Protein AF-A0A559GG55-F1 (afdb_monomer_lite)

Structure (mmCIF, N/CA/C/O backbone):
data_AF-A0A559GG55-F1
#
_entry.id   AF-A0A559GG55-F1
#
loop_
_atom_site.group_PDB
_atom_site.id
_atom_site.type_symbol
_atom_site.label_atom_id
_atom_site.label_alt_id
_atom_site.label_comp_id
_atom_site.label_asym_id
_atom_site.label_entity_id
_atom_site.label_seq_id
_atom_site.pdbx_PDB_ins_code
_atom_site.Cartn_x
_atom_site.Cartn_y
_atom_site.Cartn_z
_atom_site.occupancy
_atom_site.B_iso_or_equiv
_atom_site.auth_seq_id
_atom_site.auth_comp_id
_atom_site.auth_asym_id
_atom_site.auth_atom_id
_atom_site.pdbx_PDB_model_num
ATOM 1 N N . MET A 1 1 ? 59.311 3.227 -51.376 1.00 39.69 1 MET A N 1
ATOM 2 C CA . MET A 1 1 ? 59.000 3.006 -49.948 1.00 39.69 1 MET A CA 1
ATOM 3 C C . MET A 1 1 ? 57.514 3.228 -49.728 1.00 39.69 1 MET A C 1
ATOM 5 O O . MET A 1 1 ? 56.959 4.144 -50.320 1.00 39.69 1 MET A O 1
ATOM 9 N N . TRP A 1 2 ? 56.884 2.337 -48.964 1.00 43.50 2 TRP A N 1
ATOM 10 C CA . TRP A 1 2 ? 55.446 2.257 -48.708 1.00 43.50 2 TRP A CA 1
ATOM 11 C C . TRP A 1 2 ? 54.773 3.584 -48.331 1.00 43.50 2 TRP A C 1
ATOM 13 O O . TRP A 1 2 ? 55.236 4.320 -47.462 1.00 43.50 2 TRP A O 1
ATOM 23 N N . GLY A 1 3 ? 53.617 3.829 -48.951 1.00 50.84 3 GLY A N 1
ATOM 24 C CA . GLY A 1 3 ? 52.707 4.914 -48.612 1.00 50.84 3 GLY A CA 1
ATOM 25 C C . GLY A 1 3 ? 51.982 4.653 -47.293 1.00 50.84 3 GLY A C 1
ATOM 26 O O . GLY A 1 3 ? 50.936 4.015 -47.264 1.00 50.84 3 GLY A O 1
ATOM 27 N N . PHE A 1 4 ? 52.493 5.229 -46.208 1.00 56.53 4 PHE A N 1
ATOM 28 C CA . PHE A 1 4 ? 51.804 5.350 -44.917 1.00 56.53 4 PHE A CA 1
ATOM 29 C C . PHE A 1 4 ? 50.785 6.497 -44.915 1.00 56.53 4 PHE A C 1
ATOM 31 O O . PHE A 1 4 ? 50.774 7.358 -44.038 1.00 56.53 4 PHE A O 1
ATOM 38 N N . ARG A 1 5 ? 49.898 6.543 -45.910 1.00 58.97 5 ARG A N 1
ATOM 39 C CA . ARG A 1 5 ? 48.718 7.407 -45.839 1.00 58.97 5 ARG A CA 1
ATOM 40 C C . ARG A 1 5 ? 47.507 6.627 -46.319 1.00 58.97 5 ARG A C 1
ATOM 42 O O . ARG A 1 5 ? 47.373 6.363 -47.506 1.00 58.97 5 ARG A O 1
ATOM 49 N N . LYS A 1 6 ? 46.608 6.381 -45.359 1.00 55.78 6 LYS A N 1
ATOM 50 C CA . LYS A 1 6 ? 45.205 5.944 -45.483 1.00 55.78 6 LYS A CA 1
ATOM 51 C C . LYS A 1 6 ? 44.897 4.453 -45.242 1.00 55.78 6 LYS A C 1
ATOM 53 O O . LYS A 1 6 ? 44.365 3.797 -46.129 1.00 55.78 6 LYS A O 1
ATOM 58 N N . PRO A 1 7 ? 44.984 3.977 -43.986 1.00 47.41 7 PRO A N 1
ATOM 59 C CA . PRO A 1 7 ? 44.033 2.987 -43.480 1.00 47.41 7 PRO A CA 1
ATOM 60 C C . PRO A 1 7 ? 42.864 3.625 -42.694 1.00 47.41 7 PRO A C 1
ATOM 62 O O . PRO A 1 7 ? 41.964 2.913 -42.254 1.00 47.41 7 PRO A O 1
ATOM 65 N N . LEU A 1 8 ? 42.839 4.960 -42.531 1.00 53.81 8 LEU A N 1
ATOM 66 C CA . LEU A 1 8 ? 41.896 5.656 -41.634 1.00 53.81 8 LEU A CA 1
ATOM 67 C C . LEU A 1 8 ? 40.926 6.646 -42.309 1.00 53.81 8 LEU A C 1
ATOM 69 O O . LEU A 1 8 ? 40.008 7.126 -41.657 1.00 53.81 8 LEU A O 1
ATOM 73 N N . SER A 1 9 ? 41.041 6.921 -43.613 1.00 50.72 9 SER A N 1
ATOM 74 C CA . SER A 1 9 ? 40.171 7.906 -44.294 1.00 50.72 9 SER A CA 1
ATOM 75 C C . SER A 1 9 ? 38.787 7.382 -44.715 1.00 50.72 9 SER A C 1
ATOM 77 O O . SER A 1 9 ? 38.058 8.100 -45.386 1.00 50.72 9 SER A O 1
ATOM 79 N N . LYS A 1 10 ? 38.419 6.143 -44.358 1.00 49.22 10 LYS A N 1
ATOM 80 C CA . LYS A 1 10 ? 37.122 5.520 -44.706 1.00 49.22 10 LYS A CA 1
ATOM 81 C C . LYS A 1 10 ? 36.250 5.149 -43.494 1.00 49.22 10 LYS A C 1
ATOM 83 O O . LYS A 1 10 ? 35.305 4.388 -43.652 1.00 49.22 10 LYS A O 1
ATOM 88 N N . ARG A 1 11 ? 36.560 5.633 -42.284 1.00 53.56 11 ARG A N 1
ATOM 89 C CA . ARG A 1 11 ? 35.853 5.212 -41.051 1.00 53.56 11 ARG A CA 1
ATOM 90 C C . ARG A 1 11 ? 34.910 6.253 -40.441 1.00 53.56 11 ARG A C 1
ATOM 92 O O . ARG A 1 11 ? 34.236 5.939 -39.471 1.00 53.56 11 ARG A O 1
ATOM 99 N N . PHE A 1 12 ? 34.817 7.451 -41.011 1.00 60.53 12 PHE A N 1
ATOM 100 C CA . PHE A 1 12 ? 33.937 8.506 -40.502 1.00 60.53 12 PHE A CA 1
ATOM 101 C C . PHE A 1 12 ? 32.872 8.844 -41.534 1.00 60.53 12 PHE A C 1
ATOM 103 O O . PHE A 1 12 ? 33.071 9.675 -42.411 1.00 60.53 12 PHE A O 1
ATOM 110 N N . GLY A 1 13 ? 31.752 8.139 -41.442 1.00 59.44 13 GLY A N 1
ATOM 111 C CA . GLY A 1 13 ? 30.587 8.390 -42.278 1.00 59.44 13 GLY A CA 1
ATOM 112 C C . GLY A 1 13 ? 29.443 7.450 -41.945 1.00 59.44 13 GLY A C 1
ATOM 113 O O . GLY A 1 13 ? 28.769 6.976 -42.852 1.00 59.44 13 GLY A O 1
ATOM 114 N N . LEU A 1 14 ? 29.252 7.119 -40.663 1.00 59.94 14 LEU A N 1
ATOM 115 C CA . LEU A 1 14 ? 27.982 6.532 -40.253 1.00 59.94 14 LEU A CA 1
ATOM 116 C C . LEU A 1 14 ? 26.911 7.584 -40.554 1.00 59.94 14 LEU A C 1
ATOM 118 O O . LEU A 1 14 ? 27.001 8.715 -40.075 1.00 59.94 14 LEU A O 1
ATOM 122 N N . ASN A 1 15 ? 25.948 7.220 -41.404 1.00 73.81 15 ASN A N 1
ATOM 123 C CA . ASN A 1 15 ? 24.794 8.054 -41.723 1.00 73.81 15 ASN A CA 1
ATOM 124 C C . ASN A 1 15 ? 24.157 8.523 -40.403 1.00 73.81 15 ASN A C 1
ATOM 126 O O . ASN A 1 15 ? 24.091 7.745 -39.453 1.00 73.81 15 ASN A O 1
ATOM 130 N N . TRP A 1 16 ? 23.699 9.769 -40.311 1.00 74.19 16 TRP A N 1
ATOM 131 C CA . TRP A 1 16 ? 23.144 10.323 -39.070 1.00 74.19 16 TRP A CA 1
ATOM 132 C C . TRP A 1 16 ? 22.002 9.459 -38.492 1.00 74.19 16 TRP A C 1
ATOM 134 O O . TRP A 1 16 ? 21.927 9.269 -37.281 1.00 74.19 16 TRP A O 1
ATOM 144 N N . PHE A 1 17 ? 21.208 8.807 -39.350 1.00 79.31 17 PHE A N 1
ATOM 145 C CA . PHE A 1 17 ? 20.225 7.793 -38.939 1.00 79.31 17 PHE A CA 1
ATOM 146 C C . PHE A 1 17 ? 20.849 6.525 -38.352 1.00 79.31 17 PHE A C 1
ATOM 148 O O . PHE A 1 17 ? 20.328 5.956 -37.396 1.00 79.31 17 PHE A O 1
ATOM 155 N N . GLN A 1 18 ? 21.971 6.077 -38.912 1.00 79.50 18 GLN A N 1
ATOM 156 C CA . GLN A 1 18 ? 22.706 4.938 -38.385 1.00 79.50 18 GLN A CA 1
ATOM 157 C C . GLN A 1 18 ? 23.294 5.283 -37.020 1.00 79.50 18 GLN A C 1
ATOM 159 O O . GLN A 1 18 ? 23.146 4.474 -36.114 1.00 79.50 18 GLN A O 1
ATOM 164 N N . LEU A 1 19 ? 23.870 6.480 -36.845 1.00 82.25 19 LEU A N 1
ATOM 165 C CA . LEU A 1 19 ? 24.346 6.980 -35.549 1.00 82.25 19 LEU A CA 1
ATOM 166 C C . LEU A 1 19 ? 23.218 7.057 -34.522 1.00 82.25 19 LEU A C 1
ATOM 168 O O . LEU A 1 19 ? 23.400 6.581 -33.408 1.00 82.25 19 LEU A O 1
ATOM 172 N N . LEU A 1 20 ? 22.048 7.581 -34.894 1.00 83.38 20 LEU A N 1
ATOM 173 C CA . LEU A 1 20 ? 20.876 7.610 -34.021 1.00 83.38 20 LEU A CA 1
ATOM 174 C C . LEU A 1 20 ? 20.462 6.194 -33.595 1.00 83.38 20 LEU A C 1
ATOM 176 O O . LEU A 1 20 ? 20.348 5.918 -32.403 1.00 83.38 20 LEU A O 1
ATOM 180 N N . PHE A 1 21 ? 20.308 5.278 -34.555 1.00 88.56 21 PHE A N 1
ATOM 181 C CA . PHE A 1 21 ? 19.914 3.899 -34.274 1.00 88.56 21 PHE A CA 1
ATOM 182 C C . PHE A 1 21 ? 20.956 3.160 -33.428 1.00 88.56 21 PHE A C 1
ATOM 184 O O . PHE A 1 21 ? 20.596 2.536 -32.435 1.00 88.56 21 PHE A O 1
ATOM 191 N N . THR A 1 22 ? 22.248 3.258 -33.768 1.00 86.50 22 THR A N 1
ATOM 192 C CA . THR A 1 22 ? 23.310 2.622 -32.965 1.00 86.50 22 THR A CA 1
ATOM 193 C C . THR A 1 22 ? 23.407 3.231 -31.578 1.00 86.50 22 THR A C 1
ATOM 195 O O . THR A 1 22 ? 23.653 2.495 -30.633 1.00 86.50 22 THR A O 1
ATOM 198 N N . SER A 1 23 ? 23.175 4.534 -31.425 1.00 86.19 23 SER A N 1
ATOM 199 C CA . SER A 1 23 ? 23.200 5.176 -30.108 1.00 86.19 23 SER A CA 1
ATOM 200 C C . SER A 1 23 ? 22.052 4.674 -29.239 1.00 86.19 23 SER A C 1
ATOM 202 O O . SER A 1 23 ? 22.299 4.202 -28.136 1.00 86.19 23 SER A O 1
ATOM 204 N N . ILE A 1 24 ? 20.816 4.678 -29.754 1.00 86.56 24 ILE A N 1
ATOM 205 C CA . ILE A 1 24 ? 19.648 4.140 -29.034 1.00 86.56 24 ILE A CA 1
ATOM 206 C C . ILE A 1 24 ? 19.855 2.657 -28.713 1.00 86.56 24 ILE A C 1
ATOM 208 O O . ILE A 1 24 ? 19.578 2.222 -27.598 1.00 86.56 24 ILE A O 1
ATOM 212 N N . PHE A 1 25 ? 20.384 1.883 -29.659 1.00 87.81 25 PHE A N 1
ATOM 213 C CA . PHE A 1 25 ? 20.664 0.464 -29.474 1.00 87.81 25 PHE A CA 1
ATOM 214 C C . PHE A 1 25 ? 21.718 0.207 -28.389 1.00 87.81 25 PHE A C 1
ATOM 216 O O . PHE A 1 25 ? 21.508 -0.640 -27.528 1.00 87.81 25 PHE A O 1
ATOM 223 N N . LEU A 1 26 ? 22.829 0.949 -28.386 1.00 88.38 26 LEU A N 1
ATOM 224 C CA . LEU A 1 26 ? 23.890 0.800 -27.385 1.00 88.38 26 LEU A CA 1
ATOM 225 C C . LEU A 1 26 ? 23.441 1.270 -25.998 1.00 88.38 26 LEU A C 1
ATOM 227 O O . LEU A 1 26 ? 23.739 0.599 -25.012 1.00 88.38 26 LEU A O 1
ATOM 231 N N . ILE A 1 27 ? 22.673 2.362 -25.923 1.00 85.62 27 ILE A N 1
ATOM 232 C CA . ILE A 1 27 ? 22.030 2.808 -24.680 1.00 85.62 27 ILE A CA 1
ATOM 233 C C . ILE A 1 27 ? 21.091 1.706 -24.168 1.00 85.62 27 ILE A C 1
ATOM 235 O O . ILE A 1 27 ? 21.185 1.310 -23.008 1.00 85.62 27 ILE A O 1
ATOM 239 N N . SER A 1 28 ? 20.272 1.121 -25.046 1.00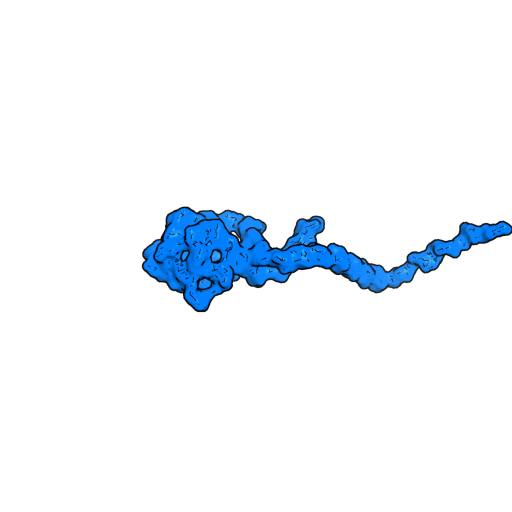 83.75 28 SER A N 1
ATOM 240 C CA . SER A 1 28 ? 19.384 0.006 -24.688 1.00 83.75 28 SER A CA 1
ATOM 241 C C . SER A 1 28 ? 20.166 -1.216 -24.188 1.00 83.75 28 SER A C 1
ATOM 243 O O . SER A 1 28 ? 19.786 -1.814 -23.185 1.00 83.75 28 SER A O 1
ATOM 245 N N . LEU A 1 29 ? 21.288 -1.566 -24.834 1.00 85.62 29 LEU A N 1
ATOM 246 C CA . LEU A 1 29 ? 22.136 -2.693 -24.429 1.00 85.62 29 LEU A CA 1
ATOM 247 C C . LEU A 1 29 ? 22.782 -2.460 -23.052 1.00 85.62 29 LEU A C 1
ATOM 249 O O . LEU A 1 29 ? 22.900 -3.395 -22.264 1.00 85.62 29 LEU A O 1
ATOM 253 N N . SER A 1 30 ? 23.163 -1.215 -22.745 1.00 82.31 30 SER A N 1
ATOM 254 C CA . SER A 1 30 ? 23.744 -0.851 -21.446 1.00 82.31 30 SER A CA 1
ATOM 255 C C . SER A 1 30 ? 22.757 -0.965 -20.281 1.00 82.31 30 SER A C 1
ATOM 257 O O . SER A 1 30 ? 23.175 -1.231 -19.157 1.00 82.31 30 SER A O 1
ATOM 259 N N . MET A 1 31 ? 21.450 -0.852 -20.544 1.00 77.88 31 MET A N 1
ATOM 260 C CA . MET A 1 31 ? 20.407 -1.035 -19.528 1.00 77.88 31 MET A CA 1
ATOM 261 C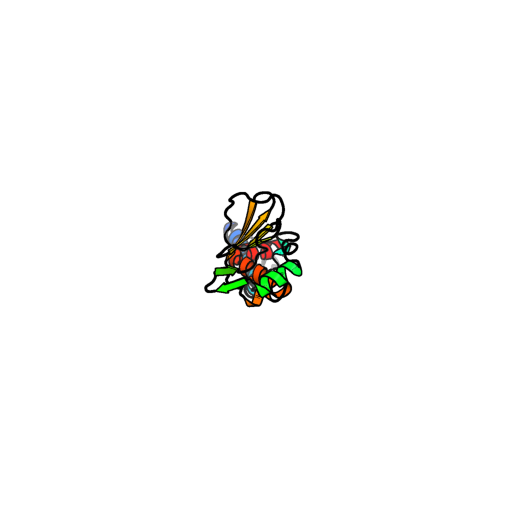 C . MET A 1 31 ? 20.073 -2.505 -19.246 1.00 77.88 31 MET A C 1
ATOM 263 O O . MET A 1 31 ? 19.424 -2.782 -18.240 1.00 77.88 31 MET A O 1
ATOM 267 N N . VAL A 1 32 ? 20.515 -3.461 -20.075 1.00 77.56 32 VAL A N 1
ATOM 268 C CA . VAL A 1 32 ? 20.161 -4.887 -19.922 1.00 77.56 32 VAL A CA 1
ATOM 269 C C . VAL A 1 32 ? 20.531 -5.452 -18.541 1.00 77.56 32 VAL A C 1
ATOM 271 O O . VAL A 1 32 ? 19.660 -6.061 -17.921 1.00 77.56 32 VAL A O 1
ATOM 274 N N . PRO A 1 33 ? 21.746 -5.245 -17.991 1.00 71.50 33 PRO A N 1
ATOM 275 C CA . PRO A 1 33 ? 22.098 -5.774 -16.670 1.00 71.50 33 PRO A CA 1
ATOM 276 C C . PRO A 1 33 ? 21.243 -5.180 -15.545 1.00 71.50 33 PRO A C 1
ATOM 278 O O . PRO A 1 33 ? 20.812 -5.907 -14.654 1.00 71.50 33 PRO A O 1
ATOM 281 N N . ILE A 1 34 ? 20.949 -3.878 -15.624 1.00 68.62 34 ILE A N 1
ATOM 282 C CA . ILE A 1 34 ? 20.126 -3.156 -14.644 1.00 68.62 34 ILE A CA 1
ATOM 283 C C . ILE A 1 34 ? 18.682 -3.662 -14.709 1.00 68.62 34 ILE A C 1
ATOM 285 O O . ILE A 1 34 ? 18.071 -3.937 -13.681 1.00 68.62 34 ILE A O 1
ATOM 289 N N . ALA A 1 35 ? 18.151 -3.859 -15.918 1.00 66.19 35 ALA A N 1
ATOM 290 C CA . ALA A 1 35 ? 16.827 -4.426 -16.123 1.00 66.19 35 ALA A CA 1
ATOM 291 C C . ALA A 1 35 ? 16.733 -5.865 -15.593 1.00 66.19 35 ALA A C 1
ATOM 293 O O . ALA A 1 35 ? 15.743 -6.202 -14.952 1.00 66.19 35 ALA A O 1
ATOM 294 N N . ILE A 1 36 ? 17.760 -6.700 -15.796 1.00 67.38 36 ILE A N 1
ATOM 295 C CA . ILE A 1 36 ? 17.806 -8.068 -15.254 1.00 67.38 36 ILE A CA 1
ATOM 296 C C . ILE A 1 36 ? 17.854 -8.038 -13.722 1.00 67.38 36 ILE A C 1
ATOM 298 O O . ILE A 1 36 ? 17.055 -8.720 -13.080 1.00 67.38 36 ILE A O 1
ATOM 302 N N . GLN A 1 37 ? 18.725 -7.221 -13.126 1.00 64.69 37 GLN A N 1
ATOM 303 C CA . GLN A 1 37 ? 18.835 -7.093 -11.672 1.00 64.69 37 GLN A CA 1
ATOM 304 C C . GLN A 1 37 ? 17.522 -6.592 -11.050 1.00 64.69 37 GLN A C 1
ATOM 306 O O . GLN A 1 37 ? 17.005 -7.221 -10.126 1.00 64.69 37 GLN A O 1
ATOM 311 N N . ASN A 1 38 ? 16.922 -5.539 -11.610 1.00 61.75 38 ASN A N 1
ATOM 312 C CA . ASN A 1 38 ? 15.634 -5.010 -11.155 1.00 61.75 38 ASN A CA 1
ATOM 313 C C . ASN A 1 38 ? 14.474 -5.977 -11.423 1.00 61.75 38 ASN A C 1
ATOM 315 O O . ASN A 1 38 ? 13.525 -6.013 -10.649 1.00 61.75 38 ASN A O 1
ATOM 319 N N . SER A 1 39 ? 14.536 -6.810 -12.469 1.00 61.50 39 SER A N 1
ATOM 320 C CA . SER A 1 39 ? 13.470 -7.781 -12.750 1.00 61.50 39 SER A CA 1
ATOM 321 C C . SER A 1 39 ? 13.297 -8.818 -11.637 1.00 61.50 39 SER A C 1
ATOM 323 O O . SER A 1 39 ? 12.179 -9.290 -11.443 1.00 61.50 39 SER A O 1
ATOM 325 N N . SER A 1 40 ? 14.367 -9.135 -10.899 1.00 64.69 40 SER A N 1
ATOM 326 C CA . SER A 1 40 ? 14.333 -10.057 -9.756 1.00 64.69 40 SER A CA 1
ATOM 327 C C . SER A 1 40 ? 13.850 -9.424 -8.450 1.00 64.69 40 SER A C 1
ATOM 329 O O . SER A 1 40 ? 13.584 -10.146 -7.492 1.00 64.69 40 SER A O 1
ATOM 331 N N . GLN A 1 41 ? 13.729 -8.094 -8.388 1.00 74.62 41 GLN A N 1
ATOM 332 C CA . GLN A 1 41 ? 13.194 -7.432 -7.205 1.00 74.62 41 GLN A CA 1
ATOM 333 C C . GLN A 1 41 ? 11.690 -7.674 -7.126 1.00 74.62 41 GLN A C 1
ATOM 335 O O . GLN A 1 41 ? 10.951 -7.427 -8.078 1.00 74.62 41 GLN A O 1
ATOM 340 N N . GLU A 1 42 ? 11.233 -8.160 -5.976 1.00 79.12 42 GLU A N 1
ATOM 341 C CA . GLU A 1 42 ? 9.808 -8.378 -5.727 1.00 79.12 42 GLU A CA 1
ATOM 342 C C . GLU A 1 42 ? 9.159 -7.253 -4.919 1.00 79.12 42 GLU A C 1
ATOM 344 O O . GLU A 1 42 ? 7.935 -7.189 -4.843 1.00 79.12 42 GLU A O 1
ATOM 349 N N . THR A 1 43 ? 9.958 -6.376 -4.316 1.00 85.94 43 THR A N 1
ATOM 350 C CA . THR A 1 43 ? 9.498 -5.290 -3.451 1.00 85.94 43 THR A CA 1
ATOM 351 C C . THR A 1 43 ? 10.429 -4.092 -3.573 1.00 85.94 43 THR A C 1
ATOM 353 O O . THR A 1 43 ? 11.622 -4.247 -3.845 1.00 85.94 43 THR A O 1
ATOM 356 N N . TYR A 1 44 ? 9.884 -2.899 -3.353 1.00 86.69 44 TYR A N 1
ATOM 357 C CA . TYR A 1 44 ? 10.653 -1.670 -3.247 1.00 86.69 44 TYR A CA 1
ATOM 358 C C . TYR A 1 44 ? 10.038 -0.778 -2.159 1.00 86.69 44 TYR A C 1
ATOM 360 O O . TYR A 1 44 ? 8.814 -0.634 -2.128 1.00 86.69 44 TYR A O 1
ATOM 368 N N . PRO A 1 45 ? 10.847 -0.190 -1.261 1.00 88.50 45 PRO A N 1
ATOM 369 C CA . PRO A 1 45 ? 10.354 0.544 -0.097 1.00 88.50 45 PRO A CA 1
ATOM 370 C C . PRO A 1 45 ? 9.479 1.745 -0.490 1.00 88.50 45 PRO A C 1
ATOM 372 O O . PRO A 1 45 ? 9.983 2.750 -0.991 1.00 88.50 45 PRO A O 1
ATOM 375 N N . LEU A 1 46 ? 8.168 1.676 -0.220 1.00 93.06 46 LEU A N 1
ATOM 376 C CA . LEU A 1 46 ? 7.209 2.747 -0.550 1.00 93.06 46 LEU A CA 1
ATOM 377 C C . LEU A 1 46 ? 7.538 4.082 0.144 1.00 93.06 46 LEU A C 1
ATOM 379 O O . LEU A 1 46 ? 7.248 5.151 -0.391 1.00 93.06 46 LEU A O 1
ATOM 383 N N . ASN A 1 47 ? 8.206 4.047 1.298 1.00 92.19 47 ASN A N 1
ATOM 384 C CA . ASN A 1 47 ? 8.639 5.248 2.016 1.00 92.19 47 ASN A CA 1
ATOM 385 C C . ASN A 1 47 ? 9.693 6.081 1.265 1.00 92.19 47 ASN A C 1
ATOM 387 O O . ASN A 1 47 ? 10.013 7.176 1.707 1.00 92.19 47 ASN A O 1
ATOM 391 N N . THR A 1 48 ? 10.233 5.586 0.148 1.00 89.69 48 THR A N 1
ATOM 392 C CA . THR A 1 48 ? 11.065 6.387 -0.769 1.00 89.69 48 THR A CA 1
ATOM 393 C C . THR A 1 48 ? 10.245 7.318 -1.669 1.00 89.69 48 THR A C 1
ATOM 395 O O . THR A 1 48 ? 10.801 8.256 -2.234 1.00 89.69 48 THR A O 1
ATOM 398 N N . PHE A 1 49 ? 8.937 7.069 -1.801 1.00 91.06 49 PHE A N 1
ATOM 399 C CA . PHE A 1 49 ? 8.006 7.859 -2.613 1.00 91.06 49 PHE A CA 1
ATOM 400 C C . PHE A 1 49 ? 7.014 8.652 -1.762 1.00 91.06 49 PHE A C 1
ATOM 402 O O . PHE A 1 49 ? 6.596 9.737 -2.160 1.00 91.06 49 PHE A O 1
ATOM 409 N N . ILE A 1 50 ? 6.618 8.110 -0.608 1.00 92.94 50 ILE A N 1
ATOM 410 C CA . ILE A 1 50 ? 5.697 8.760 0.326 1.00 92.94 50 ILE A CA 1
ATOM 411 C C . ILE A 1 50 ? 6.375 8.854 1.693 1.00 92.94 50 ILE A C 1
ATOM 413 O O . ILE A 1 50 ? 6.479 7.867 2.426 1.00 92.94 50 ILE A O 1
ATOM 417 N N . ASP A 1 51 ? 6.820 10.056 2.052 1.00 92.12 51 ASP A N 1
ATOM 418 C CA . ASP A 1 51 ? 7.476 10.300 3.336 1.00 92.12 51 ASP A CA 1
ATOM 419 C C . ASP A 1 51 ? 6.569 9.933 4.512 1.00 92.12 51 ASP A C 1
ATOM 421 O O . ASP A 1 51 ? 5.395 10.315 4.558 1.00 92.12 51 ASP A O 1
ATOM 425 N N . ASN A 1 52 ? 7.145 9.245 5.503 1.00 92.69 52 ASN A N 1
ATOM 426 C CA . ASN A 1 52 ? 6.473 8.873 6.753 1.00 92.69 52 ASN A CA 1
ATOM 427 C C . ASN A 1 52 ? 5.196 8.029 6.557 1.00 92.69 52 ASN A C 1
ATOM 429 O O . ASN A 1 52 ? 4.343 7.985 7.441 1.00 92.69 52 ASN A O 1
ATOM 433 N N . VAL A 1 53 ? 5.071 7.327 5.421 1.00 96.00 53 VAL A N 1
ATOM 434 C CA . VAL A 1 53 ? 3.881 6.533 5.056 1.00 96.00 53 VAL A CA 1
ATOM 435 C C . VAL A 1 53 ? 3.465 5.507 6.118 1.00 96.00 53 VAL A C 1
ATOM 437 O O . VAL A 1 53 ? 2.281 5.232 6.275 1.00 96.00 53 VAL A O 1
ATOM 440 N N . TYR A 1 54 ? 4.417 4.984 6.893 1.00 96.31 54 TYR A N 1
ATOM 441 C CA . TYR A 1 54 ? 4.176 3.962 7.919 1.00 96.31 54 TYR A CA 1
ATOM 442 C C . TYR A 1 54 ? 3.992 4.511 9.336 1.00 96.31 54 TYR A C 1
ATOM 444 O O . TYR A 1 54 ? 3.811 3.735 10.272 1.00 96.31 54 TYR A O 1
ATOM 452 N N . THR A 1 55 ? 4.033 5.831 9.523 1.00 95.00 55 THR A N 1
ATOM 453 C CA . THR A 1 55 ? 3.816 6.460 10.834 1.00 95.00 55 THR A CA 1
ATOM 454 C C . THR A 1 55 ? 2.450 6.132 11.449 1.00 95.00 55 THR A C 1
ATOM 456 O O . THR A 1 55 ? 2.413 5.920 12.659 1.00 95.00 55 THR A O 1
ATOM 459 N N . PRO A 1 56 ? 1.346 6.012 10.679 1.00 95.19 56 PRO A N 1
ATOM 460 C CA . PRO A 1 56 ? 0.050 5.625 11.242 1.00 95.19 56 PRO A CA 1
ATOM 461 C C . PRO A 1 56 ? -0.015 4.191 11.791 1.00 95.19 56 PRO A C 1
ATOM 463 O O . PRO A 1 56 ? -0.939 3.871 12.531 1.00 95.19 56 PRO A O 1
ATOM 466 N N . LEU A 1 57 ? 0.949 3.330 11.448 1.00 95.69 57 LEU A N 1
ATOM 467 C CA . LEU A 1 57 ? 1.049 1.957 11.946 1.00 95.69 57 LEU A CA 1
ATOM 468 C C . LEU A 1 57 ? 1.796 1.947 13.292 1.00 95.69 57 LEU A C 1
ATOM 470 O O . LEU A 1 57 ? 2.977 1.588 13.360 1.00 95.69 57 LEU A O 1
ATOM 474 N N . THR A 1 58 ? 1.143 2.436 14.349 1.00 95.81 58 THR A N 1
ATOM 475 C CA . THR A 1 58 ? 1.666 2.380 15.728 1.00 95.81 58 THR A CA 1
ATOM 476 C C . THR A 1 58 ? 1.549 0.971 16.308 1.00 95.81 58 THR A C 1
ATOM 478 O O . THR A 1 58 ? 0.832 0.134 15.761 1.00 95.81 58 THR A O 1
ATOM 481 N N . ASP A 1 59 ? 2.216 0.703 17.429 1.00 95.25 59 ASP A N 1
ATOM 482 C CA . ASP A 1 59 ? 2.141 -0.606 18.088 1.00 95.25 59 ASP A CA 1
ATOM 483 C C . ASP A 1 59 ? 0.698 -0.949 18.492 1.00 95.25 59 ASP A C 1
ATOM 485 O O . ASP A 1 59 ? 0.260 -2.087 18.329 1.00 95.25 59 ASP A O 1
ATOM 489 N N . GLU A 1 60 ? -0.091 0.043 18.928 1.00 94.12 60 GLU A N 1
ATOM 490 C CA . GLU A 1 60 ? -1.508 -0.167 19.236 1.00 94.12 60 GLU A CA 1
ATOM 491 C C . GLU A 1 60 ? -2.340 -0.479 17.990 1.00 94.12 60 GLU A C 1
ATOM 493 O O . GLU A 1 60 ? -3.277 -1.272 18.074 1.00 94.12 60 GLU A O 1
ATOM 498 N N . ALA A 1 61 ? -2.019 0.140 16.850 1.00 95.38 61 ALA A N 1
ATOM 499 C CA . ALA A 1 61 ? -2.699 -0.121 15.586 1.00 95.38 61 ALA A CA 1
ATOM 500 C C . ALA A 1 61 ? -2.382 -1.524 15.055 1.00 95.38 61 ALA A C 1
ATOM 502 O O . ALA A 1 61 ? -3.284 -2.230 14.612 1.00 95.38 61 ALA A O 1
ATOM 503 N N . ILE A 1 62 ? -1.117 -1.948 15.132 1.00 96.31 62 ILE A N 1
ATOM 504 C CA . ILE A 1 62 ? -0.705 -3.302 14.743 1.00 96.31 62 ILE A CA 1
ATOM 505 C C . ILE A 1 62 ? -1.365 -4.344 15.642 1.00 96.31 62 ILE A C 1
ATOM 507 O O . ILE A 1 62 ? -1.895 -5.327 15.138 1.00 96.31 62 ILE A O 1
ATOM 511 N N . MET A 1 63 ? -1.397 -4.115 16.956 1.00 96.00 63 MET A N 1
ATOM 512 C CA . MET A 1 63 ? -2.073 -5.015 17.890 1.00 96.00 63 MET A CA 1
ATOM 513 C C . MET A 1 63 ? -3.575 -5.132 17.582 1.00 96.00 63 MET A C 1
ATOM 515 O O . MET A 1 63 ? -4.100 -6.239 17.520 1.00 96.00 63 MET A O 1
ATOM 519 N N . ASP A 1 64 ? -4.254 -4.011 17.319 1.00 95.94 64 ASP A N 1
ATOM 520 C CA . ASP A 1 64 ? -5.675 -4.008 16.952 1.00 95.94 64 ASP A CA 1
ATOM 521 C C . ASP A 1 64 ? -5.939 -4.759 15.635 1.00 95.94 64 ASP A C 1
ATOM 523 O O . ASP A 1 64 ? -6.863 -5.572 15.572 1.00 95.94 64 ASP A O 1
ATOM 527 N N . LEU A 1 65 ? -5.101 -4.548 14.614 1.00 96.62 65 LEU A N 1
ATOM 528 C CA . LEU A 1 65 ? -5.178 -5.265 13.339 1.00 96.62 65 LEU A CA 1
ATOM 529 C C . LEU A 1 65 ? -4.900 -6.765 13.507 1.00 96.62 65 LEU A C 1
ATOM 531 O O . LEU A 1 65 ? -5.631 -7.579 12.954 1.00 96.62 65 LEU A O 1
ATOM 535 N N . SER A 1 66 ? -3.890 -7.142 14.289 1.00 96.75 66 SER A N 1
ATOM 536 C CA . SER A 1 66 ? -3.535 -8.545 14.531 1.00 96.75 66 SER A CA 1
ATOM 537 C C . SER A 1 66 ? -4.675 -9.328 15.190 1.00 96.75 66 SER A C 1
ATOM 539 O O . SER A 1 66 ? -4.947 -10.471 14.824 1.00 96.75 66 SER A O 1
ATOM 541 N N . GLU A 1 67 ? -5.377 -8.703 16.139 1.00 96.69 67 GLU A N 1
ATOM 542 C CA . GLU A 1 67 ? -6.481 -9.338 16.864 1.00 96.69 67 GLU A CA 1
ATOM 543 C C . GLU A 1 67 ? -7.793 -9.359 16.069 1.00 96.69 67 GLU A C 1
ATOM 545 O O . GLU A 1 67 ? -8.607 -10.266 16.255 1.00 96.69 67 GLU A O 1
ATOM 550 N N . ASN A 1 68 ? -8.025 -8.361 15.206 1.00 97.25 68 ASN A N 1
ATOM 551 C CA . ASN A 1 68 ? -9.362 -8.091 14.672 1.00 97.25 68 ASN A CA 1
ATOM 552 C C . ASN A 1 68 ? -9.474 -8.061 13.145 1.00 97.25 68 ASN A C 1
ATOM 554 O O . ASN A 1 68 ? -10.600 -8.009 12.648 1.00 97.25 68 ASN A O 1
ATOM 558 N N . ALA A 1 69 ? -8.370 -8.051 12.395 1.00 97.00 69 ALA A N 1
ATOM 559 C CA . ALA A 1 69 ? -8.377 -7.989 10.935 1.00 97.00 69 ALA A CA 1
ATOM 560 C C . ALA A 1 69 ? -7.926 -9.309 10.300 1.00 97.00 69 ALA A C 1
ATOM 562 O O . ALA A 1 69 ? -6.956 -9.941 10.710 1.00 97.00 69 ALA A O 1
ATOM 563 N N . GLN A 1 70 ? -8.636 -9.710 9.249 1.00 97.38 70 GLN A N 1
ATOM 564 C CA . GLN A 1 70 ? -8.309 -10.869 8.426 1.00 97.38 70 GLN A CA 1
ATOM 565 C C . GLN A 1 70 ? -8.515 -10.526 6.957 1.00 97.38 70 GLN A C 1
ATOM 567 O O . GLN A 1 70 ? -9.480 -9.850 6.606 1.00 97.38 70 GLN A O 1
ATOM 572 N N . ILE A 1 71 ? -7.640 -11.032 6.092 1.00 96.69 71 ILE A N 1
ATOM 573 C CA . ILE A 1 71 ? -7.852 -11.024 4.645 1.00 96.69 71 ILE A CA 1
ATOM 574 C C . ILE A 1 71 ? -8.391 -12.396 4.235 1.00 96.69 71 ILE A C 1
ATOM 576 O O . ILE A 1 71 ? -7.709 -13.408 4.392 1.00 96.69 71 ILE A O 1
ATOM 580 N N . VAL A 1 72 ? -9.608 -12.428 3.694 1.00 96.25 72 VAL A N 1
ATOM 581 C CA . VAL A 1 72 ? -10.249 -13.632 3.145 1.00 96.25 72 VAL A CA 1
ATOM 582 C C . VAL A 1 72 ? -10.687 -13.323 1.720 1.00 96.25 72 VAL A C 1
ATOM 584 O O . VAL A 1 72 ? -11.381 -12.337 1.491 1.00 96.25 72 VAL A O 1
ATOM 587 N N . ASP A 1 73 ? -10.253 -14.133 0.754 1.00 94.56 73 ASP A N 1
ATOM 588 C CA . ASP A 1 73 ? -10.546 -13.945 -0.676 1.00 94.56 73 ASP A CA 1
ATOM 589 C C . ASP A 1 73 ? -10.191 -12.540 -1.208 1.00 94.56 73 ASP A C 1
ATOM 591 O O . ASP A 1 73 ? -10.921 -11.944 -2.001 1.00 94.56 73 ASP A O 1
ATOM 595 N N . GLY A 1 74 ? -9.063 -11.986 -0.744 1.00 93.75 74 GLY A N 1
ATOM 596 C CA . GLY A 1 74 ? -8.608 -10.639 -1.111 1.00 93.75 74 GLY A CA 1
ATOM 597 C C . GLY A 1 74 ? -9.432 -9.510 -0.486 1.00 93.75 74 GLY A C 1
ATOM 598 O O . GLY A 1 74 ? -9.301 -8.361 -0.905 1.00 93.75 74 GLY A O 1
ATOM 599 N N . LYS A 1 75 ? -10.281 -9.825 0.502 1.00 96.75 75 LYS A N 1
ATOM 600 C CA . LYS A 1 75 ? -11.135 -8.863 1.200 1.00 96.75 75 LYS A CA 1
ATOM 601 C C . LYS A 1 75 ? -10.801 -8.767 2.674 1.00 96.75 75 LYS A C 1
ATOM 603 O O . LYS A 1 75 ? -10.664 -9.783 3.351 1.00 96.75 75 LYS A O 1
ATOM 608 N N . LEU A 1 76 ? -10.731 -7.541 3.172 1.00 97.12 76 LEU A N 1
ATOM 609 C CA . LEU A 1 76 ? -10.590 -7.254 4.585 1.00 97.12 76 LEU A CA 1
ATOM 610 C C . LEU A 1 76 ? -11.906 -7.496 5.321 1.00 97.12 76 LEU A C 1
ATOM 612 O O . LEU A 1 76 ? -12.918 -6.845 5.065 1.00 97.12 76 LEU A O 1
ATOM 616 N N . ASN A 1 77 ? -11.842 -8.383 6.303 1.00 96.50 77 ASN A N 1
ATOM 617 C CA . ASN A 1 77 ? -12.841 -8.552 7.339 1.00 96.50 77 ASN A CA 1
ATOM 618 C C . ASN A 1 77 ? -12.265 -7.998 8.639 1.00 96.50 77 ASN A C 1
ATOM 620 O O . ASN A 1 77 ? -11.240 -8.483 9.114 1.00 96.50 77 ASN A O 1
ATOM 624 N N . TYR A 1 78 ? -12.920 -6.990 9.211 1.00 96.12 78 TYR A N 1
ATOM 625 C CA . TYR A 1 78 ? -12.501 -6.369 10.464 1.00 96.12 78 TYR A CA 1
ATOM 626 C C . TYR A 1 78 ? -13.632 -6.421 11.494 1.00 96.12 78 TYR A C 1
ATOM 628 O O . TYR A 1 78 ? -14.747 -5.981 11.213 1.00 96.12 78 TYR A O 1
ATOM 636 N N . SER A 1 79 ? -13.346 -6.956 12.683 1.00 95.00 79 SER A N 1
ATOM 637 C CA . SER A 1 79 ? -14.309 -7.104 13.788 1.00 95.00 79 SER A CA 1
ATOM 638 C C . SER A 1 79 ? -14.058 -6.167 14.972 1.00 95.00 79 SER A C 1
ATOM 640 O O . SER A 1 79 ? -14.764 -6.253 15.978 1.00 95.00 79 SER A O 1
ATOM 642 N N . GLY A 1 80 ? -13.050 -5.299 14.884 1.00 91.12 80 GLY A N 1
ATOM 643 C CA . GLY A 1 80 ? -12.662 -4.409 15.972 1.00 91.12 80 GLY A CA 1
ATOM 644 C C . GLY A 1 80 ? -13.544 -3.162 16.058 1.00 91.12 80 GLY A C 1
ATOM 645 O O . GLY A 1 80 ? -14.475 -2.954 15.279 1.00 91.12 80 GLY A O 1
ATOM 646 N N . THR A 1 81 ? -13.240 -2.301 17.028 1.00 88.44 81 THR A N 1
ATOM 647 C CA . THR A 1 81 ? -14.015 -1.070 17.291 1.00 88.44 81 THR A CA 1
ATOM 648 C C . THR A 1 81 ? -13.237 0.214 17.008 1.00 88.44 81 THR A C 1
ATOM 650 O O . THR A 1 81 ? -13.827 1.292 16.988 1.00 88.44 81 THR A O 1
ATOM 653 N N . LYS A 1 82 ? -11.924 0.128 16.757 1.00 87.38 82 LYS A N 1
ATOM 654 C CA . LYS A 1 82 ? -11.030 1.278 16.547 1.00 87.38 82 LYS A CA 1
ATOM 655 C C . LYS A 1 82 ? -10.826 1.578 15.060 1.00 87.38 82 LYS A C 1
ATOM 657 O O . LYS A 1 82 ? -9.713 1.784 14.595 1.00 87.38 82 LYS A O 1
ATOM 662 N N . ASN A 1 83 ? -11.917 1.645 14.308 1.00 85.88 83 ASN A N 1
ATOM 663 C CA . ASN A 1 83 ? -11.887 1.769 12.850 1.00 85.88 83 ASN A CA 1
ATOM 664 C C . ASN A 1 83 ? -11.854 3.208 12.300 1.00 85.88 83 ASN A C 1
ATOM 666 O O . ASN A 1 83 ? -11.812 3.388 11.083 1.00 85.88 83 ASN A O 1
ATOM 670 N N . GLN A 1 84 ? -11.925 4.229 13.160 1.00 87.69 84 GLN A N 1
ATOM 671 C CA . GLN A 1 84 ? -12.092 5.636 12.763 1.00 87.69 84 GLN A CA 1
ATOM 672 C C . GLN A 1 84 ? -11.037 6.550 13.4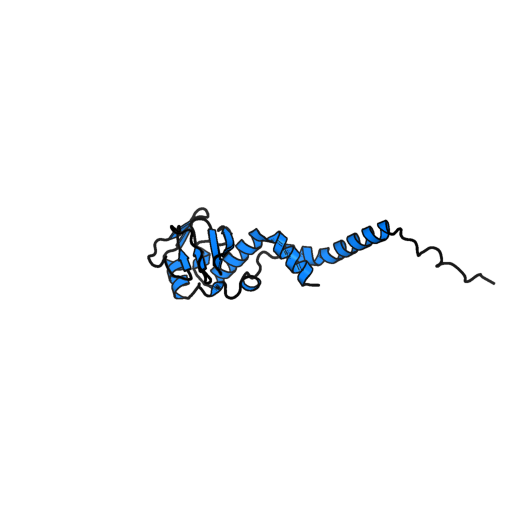06 1.00 87.69 84 GLN A C 1
ATOM 674 O O . GLN A 1 84 ? -11.369 7.486 14.136 1.00 87.69 84 GLN A O 1
ATOM 679 N N . GLN A 1 85 ? -9.751 6.279 13.171 1.00 90.19 85 GLN A N 1
ATOM 680 C CA . GLN A 1 85 ? -8.672 7.164 13.617 1.00 90.19 85 GLN A CA 1
ATOM 681 C C . GLN A 1 85 ? -8.285 8.148 12.495 1.00 90.19 85 GLN A C 1
ATOM 683 O O . GLN A 1 85 ? -8.300 7.777 11.323 1.00 90.19 85 GLN A O 1
ATOM 688 N N . PRO A 1 86 ? -7.887 9.400 12.805 1.00 90.25 86 PRO A N 1
ATOM 689 C CA . PRO A 1 86 ? -7.587 10.406 11.779 1.00 90.25 86 PRO A CA 1
ATOM 690 C C . PRO A 1 86 ? -6.555 9.961 10.733 1.00 90.25 86 PRO A C 1
ATOM 692 O O . PRO A 1 86 ? -6.722 10.242 9.550 1.00 90.25 86 PRO A O 1
ATOM 695 N N . SER A 1 87 ? -5.515 9.245 11.158 1.00 93.62 87 SER A N 1
ATOM 696 C CA . SER A 1 87 ? -4.437 8.751 10.295 1.00 93.62 87 SER A CA 1
ATOM 697 C C . SER A 1 87 ? -4.611 7.294 9.849 1.00 93.62 87 SER A C 1
ATOM 699 O O . SER A 1 87 ? -3.843 6.830 9.007 1.00 93.62 87 SER A O 1
ATOM 701 N N . LEU A 1 88 ? -5.587 6.569 10.409 1.00 95.00 88 LEU A N 1
ATOM 702 C CA . LEU A 1 88 ? -5.836 5.155 10.132 1.00 95.00 88 LEU A CA 1
ATOM 703 C C . LEU A 1 88 ? -7.343 4.862 10.136 1.00 95.00 88 LEU A C 1
ATOM 705 O O . LEU A 1 88 ? -7.993 4.873 11.181 1.00 95.00 88 LEU A O 1
ATOM 709 N N . LEU A 1 89 ? -7.891 4.576 8.961 1.00 95.00 89 LEU A N 1
ATOM 710 C CA . LEU A 1 89 ? -9.271 4.126 8.793 1.00 95.00 89 LEU A CA 1
ATOM 711 C C . LEU A 1 89 ? -9.293 2.647 8.426 1.00 95.00 89 LEU A C 1
ATOM 713 O O . LEU A 1 89 ? -8.439 2.184 7.670 1.00 95.00 89 LEU A O 1
ATOM 717 N N . ILE A 1 90 ? -10.277 1.912 8.940 1.00 95.31 90 ILE A N 1
ATOM 718 C CA . ILE A 1 90 ? -10.417 0.474 8.697 1.00 95.31 90 ILE A CA 1
ATOM 719 C C . ILE A 1 90 ? -11.865 0.153 8.313 1.00 95.31 90 ILE A C 1
ATOM 721 O O . ILE A 1 90 ? -12.814 0.621 8.942 1.00 95.31 90 ILE A O 1
ATOM 725 N N . GLY A 1 91 ? -12.043 -0.670 7.287 1.00 92.12 91 GLY A N 1
ATOM 726 C CA . GLY A 1 91 ? -13.343 -1.043 6.746 1.00 92.12 91 GLY A CA 1
ATOM 727 C C . GLY A 1 91 ? -13.903 -0.031 5.737 1.00 92.12 91 GLY A C 1
ATOM 728 O O . GLY A 1 91 ? -13.244 0.950 5.387 1.00 92.12 91 GLY A O 1
ATOM 729 N N . PRO A 1 92 ? -15.127 -0.265 5.238 1.00 88.19 92 PRO A N 1
ATOM 730 C CA . PRO A 1 92 ? -15.717 0.544 4.178 1.00 88.19 92 PRO A CA 1
ATOM 731 C C . PRO A 1 92 ? -15.956 1.984 4.639 1.00 88.19 92 PRO A C 1
ATOM 733 O O . PRO A 1 92 ? -16.673 2.228 5.614 1.00 88.19 92 PRO A O 1
ATOM 736 N N . SER A 1 93 ? -15.377 2.953 3.923 1.00 73.06 93 SER A N 1
ATOM 737 C CA . SER A 1 93 ? -15.610 4.369 4.223 1.00 73.06 93 SER A CA 1
ATOM 738 C C . SER A 1 93 ? -16.983 4.817 3.724 1.00 73.06 93 SER A C 1
ATOM 740 O O . SER A 1 93 ? -17.394 4.525 2.601 1.00 73.06 93 SER A O 1
ATOM 742 N N . GLN A 1 94 ? -17.686 5.586 4.556 1.00 65.75 94 GLN A N 1
ATOM 743 C CA . GLN A 1 94 ? -18.928 6.265 4.172 1.00 65.75 94 GLN A CA 1
ATOM 744 C C . GLN A 1 94 ? -18.679 7.677 3.616 1.00 65.75 94 GLN A C 1
ATOM 746 O O . GLN A 1 94 ? -19.561 8.246 2.972 1.00 65.75 94 GLN A O 1
ATOM 751 N N . SER A 1 95 ? -17.490 8.248 3.846 1.00 70.81 95 SER A N 1
ATOM 752 C CA . SER A 1 95 ? -17.137 9.601 3.411 1.00 70.81 95 SER A CA 1
ATOM 753 C C . SER A 1 95 ? -16.269 9.573 2.158 1.00 70.81 95 SER A C 1
ATOM 755 O O . SER A 1 95 ? -15.322 8.795 2.057 1.00 70.81 95 SER A O 1
ATOM 757 N N . LYS A 1 96 ? -16.575 10.468 1.213 1.00 75.12 96 LYS A N 1
ATOM 758 C CA . LYS A 1 96 ? -15.750 10.724 0.021 1.00 75.12 96 LYS A CA 1
ATOM 759 C C . LYS A 1 96 ? -14.716 11.832 0.239 1.00 75.12 96 LYS A C 1
ATOM 761 O O . LYS A 1 96 ? -13.966 12.143 -0.682 1.00 75.12 96 LYS A O 1
ATOM 766 N N . GLU A 1 97 ? -14.712 12.473 1.406 1.00 85.19 97 GLU A N 1
ATOM 767 C CA . GLU A 1 97 ? -13.771 13.552 1.693 1.00 85.19 97 GLU A CA 1
ATOM 768 C C . GLU A 1 97 ? -12.383 12.993 1.998 1.00 85.19 97 GLU A C 1
ATOM 770 O O . GLU A 1 97 ? -12.217 12.150 2.877 1.00 85.19 97 GLU A O 1
ATOM 775 N N . LEU A 1 98 ? -11.383 13.488 1.268 1.00 89.50 98 LEU A N 1
ATOM 776 C CA . LEU A 1 98 ? -9.994 13.087 1.446 1.00 89.50 98 LEU A CA 1
ATOM 777 C C . LEU A 1 98 ? -9.317 13.936 2.535 1.00 89.50 98 LEU A C 1
ATOM 779 O O . LEU A 1 98 ? -9.479 15.164 2.555 1.00 89.50 98 LEU A O 1
ATOM 783 N N . PRO A 1 99 ? -8.514 13.313 3.411 1.00 92.44 99 PRO A N 1
ATOM 784 C CA . PRO A 1 99 ? -7.886 13.986 4.539 1.00 92.44 99 PRO A CA 1
ATOM 785 C C . PRO A 1 99 ? -6.807 14.969 4.079 1.00 92.44 99 PRO A C 1
ATOM 787 O O . PRO A 1 99 ? -6.173 14.801 3.035 1.00 92.44 99 PRO A O 1
ATOM 790 N N . LYS A 1 100 ? -6.586 16.015 4.882 1.00 93.12 100 LYS A N 1
ATOM 791 C CA . LYS A 1 100 ? -5.470 16.951 4.674 1.00 93.12 100 LYS A CA 1
ATOM 792 C C . LYS A 1 100 ? -4.133 16.323 5.062 1.00 93.12 100 LYS A C 1
ATOM 794 O O . LYS A 1 100 ? -3.156 16.484 4.336 1.00 93.12 100 LYS A O 1
ATOM 799 N N . ASP A 1 101 ? -4.110 15.604 6.176 1.00 95.00 101 ASP A N 1
ATOM 800 C CA . ASP A 1 101 ? -2.933 14.887 6.658 1.00 95.00 101 ASP A CA 1
ATOM 801 C C . ASP A 1 101 ? -2.842 13.485 6.045 1.00 95.00 101 ASP A C 1
ATOM 803 O O . ASP A 1 101 ? -3.760 13.026 5.364 1.00 95.00 101 ASP A O 1
ATOM 807 N N . LEU A 1 102 ? -1.709 12.813 6.266 1.00 96.38 102 LEU A N 1
ATOM 808 C CA . LEU A 1 102 ? -1.505 11.441 5.810 1.00 96.38 102 LEU A CA 1
ATOM 809 C C . LEU A 1 102 ? -2.504 10.503 6.499 1.00 96.38 102 LEU A C 1
ATOM 811 O O . LEU A 1 102 ? -2.569 10.452 7.728 1.00 96.38 102 LEU A O 1
ATOM 815 N N . GLN A 1 103 ? -3.196 9.703 5.698 1.00 96.00 103 GLN A N 1
ATOM 816 C CA . GLN A 1 103 ? -4.087 8.658 6.169 1.00 96.00 103 GLN A CA 1
ATOM 817 C C . GLN A 1 103 ? -3.865 7.372 5.385 1.00 96.00 103 GLN A C 1
ATOM 819 O O . GLN A 1 103 ? -3.790 7.379 4.152 1.00 96.00 103 GLN A O 1
ATOM 824 N N . LEU A 1 104 ? -3.802 6.273 6.127 1.00 97.25 104 LEU A N 1
ATOM 825 C CA . LEU A 1 104 ? -3.939 4.926 5.600 1.00 97.25 104 LEU A CA 1
ATOM 826 C C . LEU A 1 104 ? -5.385 4.491 5.800 1.00 97.25 104 LEU A C 1
ATOM 828 O O . LEU A 1 104 ? -5.886 4.500 6.921 1.00 97.25 104 LEU A O 1
ATOM 832 N N . HIS A 1 105 ? -6.064 4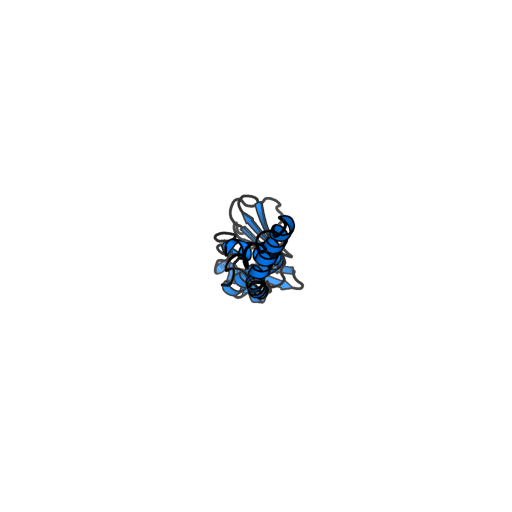.118 4.729 1.00 96.62 105 HIS A N 1
ATOM 833 C CA . HIS A 1 105 ? -7.419 3.596 4.794 1.00 96.62 105 HIS A CA 1
ATOM 834 C C . HIS A 1 105 ? -7.429 2.165 4.270 1.00 96.62 105 HIS A C 1
ATOM 836 O O . HIS A 1 105 ? -7.313 1.928 3.073 1.00 96.62 105 HIS A O 1
ATOM 842 N N . PHE A 1 106 ? -7.536 1.209 5.186 1.00 97.00 106 PHE A N 1
ATOM 843 C CA . PHE A 1 106 ? -7.744 -0.197 4.872 1.00 97.00 106 PHE A CA 1
ATOM 844 C C . PHE A 1 106 ? -9.219 -0.411 4.520 1.00 97.00 106 PHE A C 1
ATOM 846 O O . PHE A 1 106 ? -10.034 -0.668 5.405 1.00 97.00 106 PHE A O 1
ATOM 853 N N . ASP A 1 107 ? -9.575 -0.231 3.249 1.00 95.88 107 ASP A N 1
ATOM 854 C CA . ASP A 1 107 ? -10.921 -0.498 2.743 1.00 95.88 107 ASP A CA 1
ATOM 855 C C . ASP A 1 107 ? -11.125 -2.015 2.543 1.00 95.88 107 ASP A C 1
ATOM 857 O O . ASP A 1 107 ? -10.301 -2.851 2.903 1.00 95.88 107 ASP A O 1
ATOM 861 N N . THR A 1 108 ? -12.259 -2.398 1.976 1.00 95.56 108 THR A N 1
ATOM 862 C CA . THR A 1 108 ? -12.691 -3.784 1.833 1.00 95.56 108 THR A CA 1
ATOM 863 C C . THR A 1 108 ? -11.766 -4.580 0.919 1.00 95.56 108 THR A C 1
ATOM 865 O O . THR A 1 108 ? -11.515 -5.740 1.200 1.00 95.56 108 THR A O 1
ATOM 868 N N . GLU A 1 109 ? -11.263 -4.002 -0.172 1.00 96.50 109 GLU A N 1
ATOM 869 C CA . GLU A 1 109 ? -10.469 -4.723 -1.190 1.00 96.50 109 GLU A CA 1
ATOM 870 C C . GLU A 1 109 ? -9.060 -4.136 -1.383 1.00 96.50 109 GLU A C 1
ATOM 872 O O . GLU A 1 109 ? -8.227 -4.699 -2.101 1.00 96.50 109 GLU A O 1
ATOM 877 N N . GLU A 1 110 ? -8.788 -2.981 -0.776 1.00 97.06 110 GLU A N 1
ATOM 878 C CA . GLU A 1 110 ? -7.576 -2.217 -1.029 1.00 97.06 110 GLU A CA 1
ATOM 879 C C . GLU A 1 110 ? -7.198 -1.301 0.134 1.00 97.06 110 GLU A C 1
ATOM 881 O O . GLU A 1 110 ? -8.041 -0.784 0.863 1.00 97.06 110 GLU A O 1
ATOM 886 N N . LEU A 1 111 ? -5.898 -1.060 0.272 1.00 97.50 111 LEU A N 1
ATOM 887 C CA . LEU A 1 111 ? -5.351 0.023 1.071 1.00 97.50 111 LEU A CA 1
ATOM 888 C C . LEU A 1 111 ? -5.285 1.293 0.215 1.00 97.50 111 LEU A C 1
ATOM 890 O O . LEU A 1 111 ? -4.566 1.345 -0.785 1.00 97.50 111 LEU A O 1
ATOM 894 N N . VAL A 1 112 ? -6.000 2.330 0.635 1.00 96.94 112 VAL A N 1
ATOM 895 C CA . VAL A 1 112 ? -5.961 3.665 0.039 1.00 96.94 112 VAL A CA 1
ATOM 896 C C . VAL A 1 112 ? -5.049 4.554 0.877 1.00 96.94 112 VAL A C 1
ATOM 898 O O . VAL A 1 112 ? -5.220 4.677 2.088 1.00 96.94 112 VAL A O 1
ATOM 901 N N . ILE A 1 113 ? -4.073 5.194 0.236 1.00 97.12 113 ILE A N 1
ATOM 902 C CA . ILE A 1 113 ? -3.161 6.136 0.891 1.00 97.12 113 ILE A CA 1
ATOM 903 C C . ILE A 1 113 ? -3.474 7.531 0.377 1.00 97.12 113 ILE A C 1
ATOM 905 O O . ILE A 1 113 ? -3.364 7.795 -0.822 1.00 97.12 113 ILE A O 1
ATOM 909 N N . SER A 1 114 ? -3.843 8.425 1.290 1.00 96.06 114 SER A N 1
ATOM 910 C CA . SER A 1 114 ? -4.247 9.793 0.961 1.00 96.06 114 SER A CA 1
ATOM 911 C C . SER A 1 114 ? -3.498 10.814 1.804 1.00 96.06 114 SER A C 1
ATOM 913 O O . SER A 1 114 ? -3.151 10.551 2.954 1.00 96.06 114 SER A O 1
ATOM 915 N N . LYS A 1 115 ? -3.235 11.982 1.220 1.00 95.31 115 LYS A N 1
ATOM 916 C CA . LYS A 1 115 ? -2.597 13.132 1.871 1.00 95.31 115 LYS A CA 1
ATOM 917 C C . LYS A 1 115 ? -2.905 14.388 1.056 1.00 95.31 115 LYS A C 1
ATOM 919 O O . LYS A 1 115 ? -3.107 14.298 -0.152 1.00 95.31 115 LYS A O 1
ATOM 924 N N . GLU A 1 116 ? -2.923 15.561 1.684 1.00 94.44 116 GLU A N 1
ATOM 925 C CA . GLU A 1 116 ? -3.132 16.852 1.005 1.00 94.44 116 GLU A CA 1
ATOM 926 C C . GLU A 1 116 ? -4.436 16.901 0.186 1.00 94.44 116 GLU A C 1
ATOM 928 O O . GLU A 1 116 ? -4.495 17.476 -0.903 1.00 94.44 116 GLU A O 1
ATOM 933 N N . SER A 1 117 ? -5.495 16.272 0.708 1.00 94.31 117 SER A N 1
ATOM 934 C CA . SER A 1 117 ? -6.800 16.135 0.048 1.00 94.31 117 SER A CA 1
ATOM 935 C C . SER A 1 117 ? -6.726 15.458 -1.326 1.00 94.31 117 SER A C 1
ATOM 937 O O . SER A 1 117 ? -7.567 15.699 -2.194 1.00 94.31 117 SER A O 1
ATOM 939 N N . LYS A 1 118 ? -5.719 14.602 -1.526 1.00 94.69 118 LYS A N 1
ATOM 940 C CA . LYS A 1 118 ? -5.524 13.791 -2.725 1.00 94.69 118 LYS A CA 1
ATOM 941 C C . LYS A 1 118 ? -5.278 12.340 -2.352 1.00 94.69 118 LYS A C 1
ATOM 943 O O . LYS A 1 118 ? -4.642 12.027 -1.349 1.00 94.69 118 LYS A O 1
ATOM 948 N N . GLU A 1 119 ? -5.761 11.466 -3.215 1.00 95.25 119 GLU A N 1
ATOM 949 C CA . GLU A 1 119 ? -5.388 10.064 -3.208 1.00 95.25 119 GLU A CA 1
ATOM 950 C C . GLU A 1 119 ? -4.014 9.936 -3.872 1.00 95.25 119 GLU A C 1
ATOM 952 O O . GLU A 1 119 ? -3.815 10.416 -4.990 1.00 95.25 119 GLU A O 1
ATOM 957 N N . LEU A 1 120 ? -3.058 9.336 -3.166 1.00 95.19 120 LEU A N 1
ATOM 958 C CA . LEU A 1 120 ? -1.702 9.123 -3.668 1.00 95.19 120 LEU A CA 1
ATOM 959 C C . LEU A 1 120 ? -1.580 7.773 -4.374 1.00 95.19 120 LEU A C 1
ATOM 961 O O . LEU A 1 120 ? -0.947 7.681 -5.422 1.00 95.19 120 LEU A O 1
ATOM 965 N N . THR A 1 121 ? -2.166 6.723 -3.794 1.00 95.62 121 THR A N 1
ATOM 966 C CA . THR A 1 121 ? -2.172 5.376 -4.374 1.00 95.62 121 THR A CA 1
ATOM 967 C C . THR A 1 121 ? -3.282 4.517 -3.773 1.00 95.62 121 THR A C 1
ATOM 969 O O . THR A 1 121 ? -3.678 4.707 -2.622 1.00 95.62 121 THR A O 1
ATOM 972 N N . ARG A 1 122 ? -3.714 3.518 -4.545 1.00 96.50 122 ARG A N 1
ATOM 973 C CA . ARG A 1 122 ? -4.523 2.381 -4.093 1.00 96.50 122 ARG A CA 1
ATOM 974 C C . ARG A 1 122 ? -3.713 1.105 -4.232 1.00 96.50 122 ARG A C 1
ATOM 976 O O . ARG A 1 122 ? -2.984 0.957 -5.210 1.00 96.50 122 ARG A O 1
ATOM 983 N N . ILE A 1 123 ? -3.806 0.225 -3.247 1.00 97.19 123 ILE A N 1
ATOM 984 C CA . ILE A 1 123 ? -3.019 -1.002 -3.167 1.00 97.19 123 ILE A CA 1
ATOM 985 C C . ILE A 1 123 ? -3.974 -2.151 -2.870 1.00 97.19 123 ILE A C 1
ATOM 987 O O . ILE A 1 123 ? -4.403 -2.330 -1.735 1.00 97.19 123 ILE A O 1
ATOM 991 N N . ARG A 1 124 ? -4.307 -2.944 -3.890 1.00 97.19 124 ARG A N 1
ATOM 992 C CA . ARG A 1 124 ? -5.114 -4.163 -3.699 1.00 97.19 124 ARG A CA 1
ATOM 993 C C . ARG A 1 124 ? -4.378 -5.198 -2.858 1.00 97.19 124 ARG A C 1
ATOM 995 O O . ARG A 1 124 ? -3.174 -5.364 -3.045 1.00 97.19 124 ARG A O 1
ATOM 1002 N N . TYR A 1 125 ? -5.112 -5.950 -2.044 1.00 96.88 125 TYR A N 1
ATOM 1003 C CA . TYR A 1 125 ? -4.556 -7.006 -1.196 1.00 96.88 125 TYR A CA 1
ATOM 1004 C C . TYR A 1 125 ? -4.185 -8.251 -2.014 1.00 96.88 125 TYR A C 1
ATOM 1006 O O . TYR A 1 125 ? -5.057 -9.021 -2.411 1.00 96.88 125 TYR A O 1
ATOM 1014 N N . HIS A 1 126 ? -2.894 -8.436 -2.303 1.00 94.88 126 HIS A N 1
ATOM 1015 C CA . HIS A 1 126 ? -2.362 -9.678 -2.888 1.00 94.88 126 HIS A CA 1
ATOM 1016 C C . HIS A 1 126 ? -1.304 -10.308 -1.968 1.00 94.88 126 HIS A C 1
ATOM 1018 O O . HIS A 1 126 ? -1.401 -11.480 -1.603 1.00 94.88 126 HIS A O 1
ATOM 1024 N N . ALA A 1 127 ? -0.292 -9.534 -1.587 1.00 94.50 127 ALA A N 1
ATOM 1025 C CA . ALA A 1 127 ? 0.739 -9.885 -0.621 1.00 94.50 127 ALA A CA 1
ATOM 1026 C C . ALA A 1 127 ? 0.356 -9.476 0.805 1.00 94.50 127 ALA A C 1
ATOM 1028 O O . ALA A 1 127 ? 0.838 -10.099 1.744 1.00 94.50 127 ALA A O 1
ATOM 1029 N N . ILE A 1 128 ? -0.502 -8.463 0.977 1.00 96.88 128 ILE A N 1
ATOM 1030 C CA . ILE A 1 128 ? -1.131 -8.169 2.269 1.00 96.88 128 ILE A CA 1
ATOM 1031 C C . ILE A 1 128 ? -2.125 -9.292 2.572 1.00 96.88 128 ILE A C 1
ATOM 1033 O O . ILE A 1 128 ? -3.162 -9.415 1.919 1.00 96.88 128 ILE A O 1
ATOM 1037 N N . GLN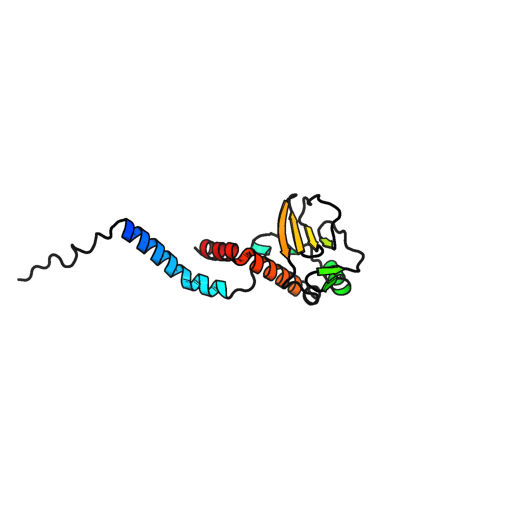 A 1 129 ? -1.783 -10.115 3.558 1.00 96.25 129 GLN A N 1
ATOM 1038 C CA . GLN A 1 129 ? -2.568 -11.257 4.021 1.00 96.25 129 GLN A CA 1
ATOM 1039 C C . GLN A 1 129 ? -2.748 -11.181 5.542 1.00 96.25 129 GLN A C 1
ATOM 1041 O O . GLN A 1 129 ? -2.211 -10.291 6.200 1.00 96.25 129 GLN A O 1
ATOM 1046 N N . THR A 1 130 ? -3.526 -12.098 6.117 1.00 96.12 130 THR A N 1
ATOM 1047 C CA . THR A 1 130 ? -3.828 -12.093 7.561 1.00 96.12 130 THR A CA 1
ATOM 1048 C C . THR A 1 130 ? -2.556 -12.163 8.414 1.00 96.12 130 THR A C 1
ATOM 1050 O O . THR A 1 130 ? -2.441 -11.480 9.429 1.00 96.12 130 THR A O 1
ATOM 1053 N N . GLU A 1 131 ? -1.562 -12.935 7.981 1.00 96.44 131 GLU A N 1
ATOM 1054 C CA . GLU A 1 131 ? -0.253 -13.026 8.626 1.00 96.44 131 GLU A CA 1
ATOM 1055 C C . GLU A 1 131 ? 0.538 -11.714 8.578 1.00 96.44 131 GLU A C 1
ATOM 1057 O O . GLU A 1 131 ? 1.350 -11.460 9.463 1.00 96.44 131 GLU A O 1
ATOM 1062 N N . SER A 1 132 ? 0.276 -10.844 7.599 1.00 96.69 132 SER A N 1
ATOM 1063 C CA . SER A 1 132 ? 0.954 -9.552 7.499 1.00 96.69 132 SER A CA 1
ATOM 1064 C C . SER A 1 132 ? 0.598 -8.630 8.664 1.00 96.69 132 SER A C 1
ATOM 1066 O O . SER A 1 132 ? 1.380 -7.747 8.983 1.00 96.69 132 SER A O 1
ATOM 1068 N N . PHE A 1 133 ? -0.547 -8.825 9.325 1.00 96.94 133 PHE A N 1
ATOM 1069 C CA . PHE A 1 133 ? -0.957 -8.006 10.470 1.00 96.94 133 PHE A CA 1
ATOM 1070 C C . PHE A 1 133 ? -0.260 -8.381 11.786 1.00 96.94 133 PHE A C 1
ATOM 1072 O O . PHE A 1 133 ? -0.437 -7.680 12.777 1.00 96.94 133 PHE A O 1
ATOM 1079 N N . GLN A 1 134 ? 0.540 -9.454 11.818 1.00 95.81 134 GLN A N 1
ATOM 1080 C CA . GLN A 1 134 ? 1.177 -9.942 13.048 1.00 95.81 134 GLN A CA 1
ATOM 1081 C C . GLN A 1 134 ? 2.324 -9.049 13.538 1.00 95.81 134 GLN A C 1
ATOM 1083 O O . GLN A 1 134 ? 2.627 -9.041 14.732 1.00 95.81 134 GLN A O 1
ATOM 1088 N N . SER A 1 135 ? 2.958 -8.292 12.640 1.00 97.06 135 SER A N 1
ATOM 1089 C CA . SER A 1 135 ? 4.020 -7.352 12.988 1.00 97.06 135 SER A CA 1
ATOM 1090 C C . SER A 1 135 ? 4.022 -6.132 12.068 1.00 97.06 135 SER A C 1
ATOM 1092 O O . SER A 1 135 ? 3.500 -6.152 10.950 1.00 97.06 135 SER A O 1
ATOM 1094 N N . LYS A 1 136 ? 4.639 -5.043 12.536 1.00 96.38 136 LYS A N 1
ATOM 1095 C CA . LYS A 1 136 ? 4.815 -3.834 11.727 1.00 96.38 136 LYS A CA 1
ATOM 1096 C C . LYS A 1 136 ? 5.712 -4.112 10.526 1.00 96.38 136 LYS A C 1
ATOM 1098 O O . LYS A 1 136 ? 5.454 -3.634 9.422 1.00 96.38 136 LYS A O 1
ATOM 1103 N N . GLU A 1 137 ? 6.769 -4.879 10.734 1.00 95.62 137 GLU A N 1
ATOM 1104 C CA . GLU A 1 137 ? 7.732 -5.250 9.709 1.00 95.62 137 GLU A CA 1
ATOM 1105 C C . GLU A 1 137 ? 7.048 -6.031 8.582 1.00 95.62 137 GLU A C 1
ATOM 1107 O O . GLU A 1 137 ? 7.175 -5.645 7.419 1.00 95.62 137 GLU A O 1
ATOM 1112 N N . ASP A 1 138 ? 6.250 -7.047 8.915 1.00 96.19 138 ASP A N 1
ATOM 1113 C CA . ASP A 1 138 ? 5.546 -7.865 7.922 1.00 96.19 138 ASP A CA 1
ATOM 1114 C C . ASP A 1 138 ? 4.518 -7.035 7.144 1.00 96.19 138 ASP A C 1
ATOM 1116 O O . ASP A 1 138 ? 4.468 -7.098 5.912 1.00 96.19 138 ASP A O 1
ATOM 1120 N N . LEU A 1 139 ? 3.754 -6.180 7.835 1.00 97.31 139 LEU A N 1
ATOM 1121 C CA . LEU A 1 139 ? 2.766 -5.319 7.190 1.00 97.31 139 LEU A CA 1
ATOM 1122 C C . LEU A 1 139 ? 3.420 -4.319 6.231 1.00 97.31 139 LEU A C 1
ATOM 1124 O O . LEU A 1 139 ? 2.973 -4.149 5.098 1.00 97.31 139 LEU A O 1
ATOM 1128 N N . THR A 1 140 ? 4.499 -3.659 6.654 1.00 96.25 140 THR A N 1
ATOM 1129 C CA . THR A 1 140 ? 5.199 -2.672 5.814 1.00 96.25 140 THR A CA 1
ATOM 1130 C C . THR A 1 140 ? 5.882 -3.315 4.606 1.00 96.25 140 THR A C 1
ATOM 1132 O O . THR A 1 140 ? 5.880 -2.733 3.513 1.00 96.25 140 THR A O 1
ATOM 1135 N N . GLN A 1 141 ? 6.416 -4.530 4.758 1.00 95.44 141 GLN A N 1
ATOM 1136 C CA . GLN A 1 141 ? 6.953 -5.309 3.644 1.00 95.44 141 GLN A CA 1
ATOM 1137 C C . GLN A 1 141 ? 5.857 -5.721 2.661 1.00 95.44 141 GLN A C 1
ATOM 1139 O O . GLN A 1 141 ? 6.043 -5.554 1.453 1.00 95.44 141 GLN A O 1
ATOM 1144 N N . ALA A 1 142 ? 4.713 -6.199 3.157 1.00 96.44 142 ALA A N 1
ATOM 1145 C CA . ALA A 1 142 ? 3.577 -6.589 2.330 1.00 96.44 142 ALA A CA 1
ATOM 1146 C C . ALA A 1 142 ? 2.994 -5.396 1.555 1.00 96.44 142 ALA A C 1
ATOM 1148 O O . ALA A 1 142 ? 2.801 -5.490 0.343 1.00 96.44 142 ALA A O 1
ATOM 1149 N N . ILE A 1 143 ? 2.819 -4.242 2.214 1.00 97.44 143 ILE A N 1
ATOM 1150 C CA . ILE A 1 143 ? 2.378 -2.991 1.574 1.00 97.44 143 ILE A CA 1
ATOM 1151 C C . ILE A 1 143 ? 3.362 -2.562 0.480 1.00 97.44 143 ILE A C 1
ATOM 1153 O O . ILE A 1 143 ? 2.947 -2.265 -0.641 1.00 97.44 143 ILE A O 1
ATOM 1157 N N . SER A 1 144 ? 4.667 -2.561 0.778 1.00 96.12 144 SER A N 1
ATOM 1158 C CA . SER A 1 144 ? 5.709 -2.220 -0.205 1.00 96.12 144 SER A CA 1
ATOM 1159 C C . SER A 1 144 ? 5.686 -3.167 -1.403 1.00 96.12 144 SER A C 1
ATOM 1161 O O . SER A 1 144 ? 5.827 -2.726 -2.544 1.00 96.12 144 SER A O 1
ATOM 1163 N N . LYS A 1 145 ? 5.493 -4.467 -1.150 1.00 95.19 145 LYS A N 1
ATOM 1164 C CA . LYS A 1 145 ? 5.444 -5.505 -2.179 1.00 95.19 145 LYS A CA 1
ATOM 1165 C C . LYS A 1 145 ? 4.240 -5.308 -3.092 1.00 95.19 145 LYS A C 1
ATOM 1167 O O . LYS A 1 145 ? 4.428 -5.208 -4.301 1.00 95.19 145 LYS A O 1
ATOM 1172 N N . ASP A 1 146 ? 3.035 -5.180 -2.542 1.00 96.25 146 ASP A N 1
ATOM 1173 C CA . ASP A 1 146 ? 1.827 -4.992 -3.352 1.00 96.25 146 ASP A CA 1
ATOM 1174 C C . ASP A 1 146 ? 1.866 -3.696 -4.154 1.00 96.25 146 ASP A C 1
ATOM 1176 O O . ASP A 1 146 ? 1.565 -3.694 -5.351 1.00 96.25 146 ASP A O 1
ATOM 1180 N N . TRP A 1 147 ? 2.310 -2.606 -3.529 1.00 96.31 147 TRP A N 1
ATOM 1181 C CA . TRP A 1 147 ? 2.486 -1.340 -4.223 1.00 96.31 147 TRP A CA 1
ATOM 1182 C C . TRP A 1 147 ? 3.504 -1.448 -5.364 1.00 96.31 147 TRP A C 1
ATOM 1184 O O . TRP A 1 147 ? 3.222 -1.007 -6.482 1.00 96.31 147 TRP A O 1
ATOM 1194 N N . TYR A 1 148 ? 4.665 -2.062 -5.112 1.00 93.62 148 TYR A N 1
ATOM 1195 C CA . TYR A 1 148 ? 5.707 -2.233 -6.120 1.00 93.62 148 TYR A CA 1
ATOM 1196 C C . TYR A 1 148 ? 5.228 -3.090 -7.289 1.00 93.62 148 TYR A C 1
ATOM 1198 O O . TYR A 1 148 ? 5.425 -2.708 -8.439 1.00 93.62 148 TYR A O 1
ATOM 1206 N N . GLN A 1 149 ? 4.561 -4.216 -7.023 1.00 92.44 149 GLN A N 1
ATOM 1207 C CA . GLN A 1 149 ? 4.054 -5.096 -8.077 1.00 92.44 149 GLN A CA 1
ATOM 1208 C C . GLN A 1 149 ? 3.009 -4.389 -8.951 1.00 92.44 149 GLN A C 1
ATOM 1210 O O . GLN A 1 149 ? 3.055 -4.504 -10.177 1.00 92.44 149 GLN A O 1
ATOM 1215 N N . GLN A 1 150 ? 2.122 -3.591 -8.347 1.00 94.00 150 GLN A N 1
ATOM 1216 C CA . GLN A 1 150 ? 1.109 -2.815 -9.075 1.00 94.00 150 GLN A CA 1
ATOM 1217 C C . GLN A 1 150 ? 1.719 -1.671 -9.900 1.00 94.00 150 GLN A C 1
ATOM 1219 O O . GLN A 1 150 ? 1.204 -1.332 -10.963 1.00 94.00 150 GLN A O 1
ATOM 1224 N N . ASN A 1 151 ? 2.855 -1.121 -9.464 1.00 91.25 151 ASN A N 1
ATOM 1225 C CA . ASN A 1 151 ? 3.528 0.015 -10.102 1.00 91.25 151 ASN A CA 1
ATOM 1226 C C . ASN A 1 151 ? 4.862 -0.365 -10.775 1.00 91.25 151 ASN A C 1
ATOM 1228 O O . ASN A 1 151 ? 5.677 0.506 -11.098 1.00 91.25 151 ASN A O 1
ATOM 1232 N N . ARG A 1 152 ? 5.085 -1.664 -11.028 1.00 87.44 152 ARG A N 1
ATOM 1233 C CA . ARG A 1 152 ? 6.396 -2.236 -11.381 1.00 87.44 152 ARG A CA 1
ATOM 1234 C C . ARG A 1 152 ? 7.053 -1.556 -12.572 1.00 87.44 152 ARG A C 1
ATOM 1236 O O . ARG A 1 152 ? 8.256 -1.313 -12.546 1.00 87.44 152 ARG A O 1
ATOM 1243 N N . VAL A 1 153 ? 6.281 -1.239 -13.612 1.00 85.31 153 VAL A N 1
ATOM 1244 C CA . VAL A 1 153 ? 6.797 -0.608 -14.838 1.00 85.31 153 VAL A CA 1
ATOM 1245 C C . VAL A 1 153 ? 7.363 0.783 -14.545 1.00 85.31 153 VAL A C 1
ATOM 1247 O O . VAL A 1 153 ? 8.501 1.073 -14.916 1.00 85.31 153 VAL A O 1
ATOM 1250 N N . TYR A 1 154 ? 6.600 1.625 -13.844 1.00 84.06 154 TYR A N 1
ATOM 1251 C CA . TYR A 1 154 ? 7.004 2.993 -13.515 1.00 84.06 154 TYR A CA 1
ATOM 1252 C C . TYR A 1 154 ? 8.206 3.014 -12.574 1.00 84.06 154 TYR A C 1
ATOM 1254 O O . TYR A 1 154 ? 9.150 3.767 -12.803 1.00 84.06 154 TYR A O 1
ATOM 1262 N N . ILE A 1 155 ? 8.208 2.146 -11.560 1.00 85.38 155 ILE A N 1
ATOM 1263 C CA . ILE A 1 155 ? 9.312 2.065 -10.599 1.00 85.38 155 ILE A CA 1
ATOM 1264 C C . ILE A 1 155 ? 10.569 1.517 -11.275 1.00 85.38 155 ILE A C 1
ATOM 1266 O O . ILE A 1 155 ? 11.647 2.064 -11.081 1.00 85.38 155 ILE A O 1
ATOM 1270 N N . SER A 1 156 ? 10.452 0.496 -12.129 1.00 82.25 156 SER A N 1
ATOM 1271 C CA . SER A 1 156 ? 11.604 -0.033 -12.873 1.00 82.25 156 SER A CA 1
ATOM 1272 C C . SER A 1 156 ? 12.244 1.040 -13.754 1.00 82.25 156 SER A C 1
ATOM 1274 O O . SER A 1 156 ? 13.468 1.149 -13.790 1.00 82.25 156 SER A O 1
ATOM 1276 N N . LEU A 1 157 ? 11.433 1.866 -14.426 1.00 81.31 157 LEU A N 1
ATOM 1277 C CA . LEU A 1 157 ? 11.933 2.997 -15.207 1.00 81.31 157 LEU A CA 1
ATOM 1278 C C . LEU A 1 157 ? 12.590 4.056 -14.312 1.00 81.31 157 LEU A C 1
ATOM 1280 O O . LEU A 1 157 ? 13.676 4.530 -14.634 1.00 81.31 157 LEU A O 1
ATOM 1284 N N . PHE A 1 158 ? 11.964 4.397 -13.184 1.00 83.44 158 PHE A N 1
ATOM 1285 C CA . PHE A 1 158 ? 12.523 5.327 -12.204 1.00 83.44 158 PHE A CA 1
ATOM 1286 C C . PHE A 1 158 ? 13.893 4.866 -11.694 1.00 83.44 158 PHE A C 1
ATOM 1288 O O . PHE A 1 158 ? 14.823 5.662 -11.673 1.00 83.44 158 PHE A O 1
ATOM 1295 N N . LEU A 1 159 ? 14.050 3.584 -11.354 1.00 80.50 159 LEU A N 1
ATOM 1296 C CA . LEU A 1 159 ? 15.322 3.025 -10.884 1.00 80.50 159 LEU A CA 1
ATOM 1297 C C . LEU A 1 159 ? 16.400 3.047 -11.961 1.00 80.50 159 LEU A C 1
ATOM 1299 O O . LEU A 1 159 ? 17.553 3.351 -11.678 1.00 80.50 159 LEU A O 1
ATOM 1303 N N . VAL A 1 160 ? 16.026 2.742 -13.200 1.00 75.50 160 VAL A N 1
ATOM 1304 C CA . VAL A 1 160 ? 16.949 2.767 -14.334 1.00 75.50 160 VAL A CA 1
ATOM 1305 C C . VAL A 1 160 ? 17.414 4.196 -14.645 1.00 75.50 160 VAL A C 1
ATOM 1307 O O . VAL A 1 160 ? 18.593 4.403 -14.907 1.00 75.50 160 VAL A O 1
ATOM 1310 N N . LEU A 1 161 ? 16.517 5.186 -14.592 1.00 74.81 161 LEU A N 1
ATOM 1311 C CA . LEU A 1 161 ? 16.854 6.589 -14.857 1.00 74.81 161 LEU A CA 1
ATOM 1312 C C . LEU A 1 161 ? 17.549 7.267 -13.668 1.00 74.81 161 LEU A C 1
ATOM 1314 O O . LEU A 1 161 ? 18.452 8.067 -13.875 1.00 74.81 161 LEU A O 1
ATOM 1318 N N . GLY A 1 162 ? 17.155 6.945 -12.437 1.00 63.09 162 GLY A N 1
ATOM 1319 C CA . GLY A 1 162 ? 17.726 7.502 -11.208 1.00 63.09 162 GLY A CA 1
ATOM 1320 C C . GLY A 1 162 ? 19.077 6.901 -10.811 1.00 63.09 162 GLY A C 1
ATOM 1321 O O . GLY A 1 162 ? 19.780 7.490 -9.998 1.00 63.09 162 GLY A O 1
ATOM 1322 N N . ALA A 1 163 ? 19.459 5.758 -11.387 1.00 55.88 163 ALA A N 1
ATOM 1323 C CA . ALA A 1 163 ? 20.804 5.190 -11.268 1.00 55.88 163 ALA A CA 1
ATOM 1324 C C . ALA A 1 163 ? 21.836 5.842 -12.219 1.00 55.88 163 ALA A C 1
ATOM 1326 O O . ALA A 1 163 ? 22.972 5.365 -12.281 1.00 55.88 163 ALA A O 1
ATOM 1327 N N . SER A 1 164 ? 21.437 6.883 -12.970 1.00 41.97 164 SER A N 1
ATOM 1328 C CA . SER A 1 164 ? 22.264 7.602 -13.958 1.00 41.97 164 SER A CA 1
ATOM 1329 C C . SER A 1 164 ? 22.931 8.844 -13.379 1.00 41.97 164 SER A C 1
ATOM 1331 O O . SER A 1 164 ? 22.256 9.574 -12.621 1.00 41.97 164 SER A O 1
#

Organism: Streptococcus pneumoniae (NCBI:txid1313)

Foldseek 3Di:
DDDPPDPPPPPPPCDVVNVVVVVVVVLVVVCVVLLVVLVPDLFDQCCVVPPPLLVVVDPVNLVQCLVAWFQDPQFIGGDGDPQDDLAEHEEDDPDPFFHQAWHWHHYTFWTWTGHNRDTPDTFGQDQDGSVLSNDSVSVSRSRRSRVCVVCVVVVSVVSSVVVD

Radius of gyration: 24.95 Å; chains: 1; bounding box: 78×31×69 Å

Secondary structure (DSSP, 8-state):
------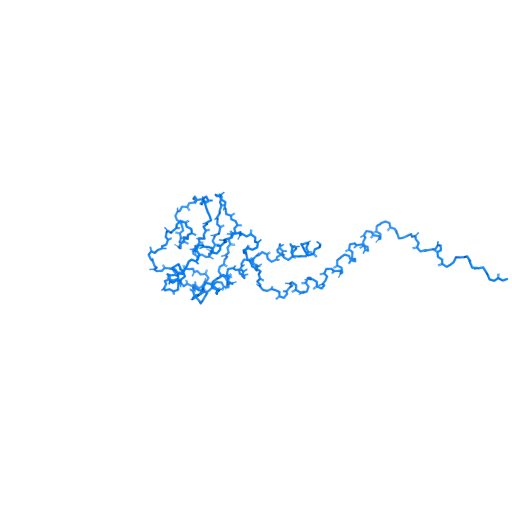SSTTS----HHHHHHHHHHHHHHHHHHHHHHHHT-----GGGTSTTTTTT--HHHHHHHHHHEEEETTEEEE--S--EETTEEES--S--PPPSS-EEEE-SSEEEEEETTEEEEEEESSS--GGGGG-HHHHHHHHHHHHHHHTHHHHHHHHHHHT-

Sequence (164 aa):
MWGFRKPLSKRFGLNWFQLLFTSIFLISLSMVPIAIQNSSQETYPLNTFIDNVYTPLTDEAIMDLSENAQIVDGKLNYSGTKNQQPSLLIGPSQSKELPKDLQLHFDTEELVISKESKELTRIRYHAIQTESFQSKEDLTQAISKDWYQQNRVYISLFLVLGAS

pLDDT: mean 85.99, std 14.23, range [39.69, 97.5]